Protein AF-A0A3E2TKP8-F1 (afdb_monomer_lite)

Radius of gyration: 13.64 Å; chains: 1; bounding box: 41×30×31 Å

Secondary structure (DSSP, 8-state):
----GGGGTEEEHHHHHHHHT--HHHHHHHHHHHHHHHHHTT----TTEEEHHHHHHHHS---------

pLDDT: mean 84.0, std 17.96, range [44.66, 97.94]

Structure (mmCIF, N/CA/C/O backbone):
data_AF-A0A3E2TKP8-F1
#
_entry.id   AF-A0A3E2TKP8-F1
#
loop_
_atom_site.group_PDB
_atom_site.id
_atom_site.type_symbol
_atom_site.label_atom_id
_atom_site.label_alt_id
_atom_site.label_comp_id
_atom_site.label_asym_id
_atom_site.label_entity_id
_atom_site.label_seq_id
_atom_site.pdbx_PDB_ins_code
_atom_site.Cartn_x
_atom_site.Cartn_y
_atom_site.Cartn_z
_atom_site.occupancy
_atom_site.B_iso_or_equiv
_atom_site.auth_seq_id
_atom_site.auth_comp_id
_atom_site.auth_asym_id
_atom_site.auth_atom_id
_atom_site.pdbx_PDB_model_num
ATOM 1 N N . MET A 1 1 ? 5.547 -24.062 -9.734 1.00 44.66 1 MET A N 1
ATOM 2 C CA . MET A 1 1 ? 4.837 -22.805 -9.412 1.00 44.66 1 MET A CA 1
ATOM 3 C C . MET A 1 1 ? 3.926 -23.085 -8.227 1.00 44.66 1 MET A C 1
ATOM 5 O O . MET A 1 1 ? 3.126 -24.005 -8.322 1.00 44.66 1 MET A O 1
ATOM 9 N N . LYS A 1 2 ? 4.118 -22.422 -7.080 1.00 49.56 2 LYS A N 1
ATOM 10 C CA . LYS A 1 2 ? 3.272 -22.632 -5.894 1.00 49.56 2 LYS A CA 1
ATOM 11 C C . LYS A 1 2 ? 2.216 -21.528 -5.829 1.00 49.56 2 LYS A C 1
ATOM 13 O O . LYS A 1 2 ? 2.438 -20.533 -5.159 1.00 49.56 2 LYS A O 1
ATOM 18 N N . GLY A 1 3 ? 1.105 -21.727 -6.528 1.00 4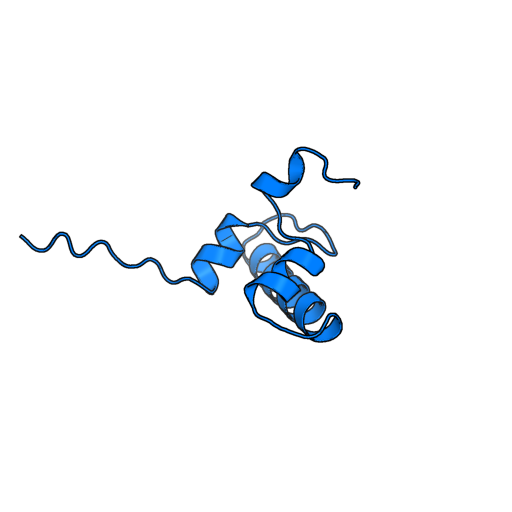7.78 3 GLY A N 1
ATOM 19 C CA . GLY A 1 3 ? -0.095 -20.900 -6.416 1.00 47.78 3 GLY A CA 1
ATOM 20 C C . GLY A 1 3 ? -1.228 -21.747 -5.861 1.00 47.78 3 GLY A C 1
ATOM 21 O O . GLY A 1 3 ? -1.937 -22.414 -6.609 1.00 47.78 3 GLY A O 1
ATOM 22 N N . GLY A 1 4 ? -1.340 -21.836 -4.534 1.00 52.00 4 GLY A N 1
ATOM 23 C CA . GLY A 1 4 ? -2.516 -22.448 -3.911 1.00 52.00 4 GLY A CA 1
ATOM 24 C C . GLY A 1 4 ? -3.756 -21.590 -4.182 1.00 52.00 4 GLY A C 1
ATOM 25 O O . GLY A 1 4 ? -3.631 -20.400 -4.447 1.00 52.00 4 GLY A O 1
ATOM 26 N N . HIS A 1 5 ? -4.957 -22.158 -4.047 1.00 56.16 5 HIS A N 1
ATOM 27 C CA . HIS A 1 5 ? -6.267 -21.527 -4.313 1.00 56.16 5 HIS A CA 1
ATOM 28 C C . HIS A 1 5 ? -6.539 -20.132 -3.679 1.00 56.16 5 HIS A C 1
ATOM 30 O O . HIS A 1 5 ? -7.595 -19.546 -3.928 1.00 56.16 5 HIS A O 1
ATOM 36 N N . TYR A 1 6 ? -5.619 -19.594 -2.874 1.00 56.53 6 TYR A N 1
ATOM 37 C CA . TYR A 1 6 ? -5.677 -18.296 -2.200 1.00 56.53 6 TYR A CA 1
ATOM 38 C C . TYR A 1 6 ? -5.420 -17.079 -3.102 1.00 56.53 6 TYR A C 1
ATOM 40 O O . TYR A 1 6 ? -5.817 -15.979 -2.712 1.00 56.53 6 TYR A O 1
ATOM 48 N N . GLU A 1 7 ? -4.834 -17.251 -4.294 1.00 59.69 7 GLU A N 1
ATOM 49 C CA . GLU A 1 7 ? -4.582 -16.151 -5.254 1.00 59.69 7 GLU A CA 1
ATOM 50 C C . GLU A 1 7 ? -5.864 -15.383 -5.626 1.00 59.69 7 GLU A C 1
ATOM 52 O O . GLU A 1 7 ? -5.837 -14.196 -5.937 1.00 59.69 7 GLU A O 1
ATOM 57 N N . ARG A 1 8 ? -7.038 -16.023 -5.520 1.00 70.81 8 ARG A N 1
ATOM 58 C CA . ARG A 1 8 ? -8.321 -15.359 -5.802 1.00 70.81 8 ARG A CA 1
ATOM 59 C C . ARG A 1 8 ? -8.714 -14.284 -4.786 1.00 70.81 8 ARG A C 1
ATOM 61 O O . ARG A 1 8 ? -9.515 -13.413 -5.125 1.00 70.81 8 ARG A O 1
ATOM 68 N N . TYR A 1 9 ? -8.187 -14.329 -3.563 1.00 88.81 9 TYR A N 1
ATOM 69 C CA . TYR A 1 9 ? -8.636 -13.458 -2.469 1.00 88.81 9 TYR A CA 1
ATOM 70 C C . TYR A 1 9 ? -7.588 -12.459 -2.001 1.00 88.81 9 TYR A C 1
ATOM 72 O O . TYR A 1 9 ? -7.951 -11.414 -1.456 1.00 88.81 9 TYR A O 1
ATOM 80 N N . PHE A 1 10 ? -6.309 -12.759 -2.205 1.00 93.19 10 PHE A N 1
ATOM 81 C CA . PHE A 1 10 ? -5.215 -11.933 -1.723 1.00 93.19 10 PHE A CA 1
ATOM 82 C C . PHE A 1 10 ? -4.202 -11.690 -2.824 1.00 93.19 10 PHE A C 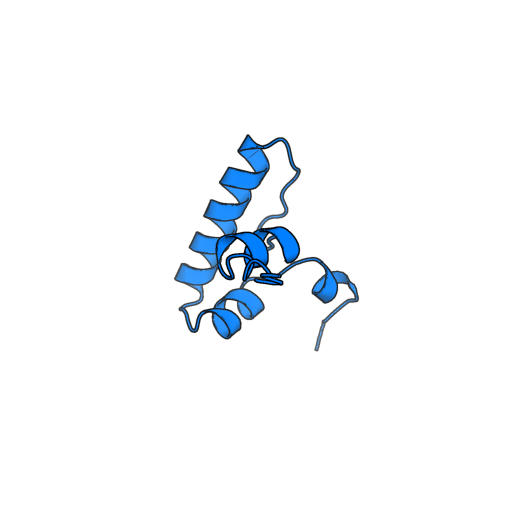1
ATOM 84 O O . PHE A 1 10 ? -3.877 -12.611 -3.564 1.00 93.19 10 PHE A O 1
ATOM 91 N N . TYR A 1 11 ? -3.683 -10.469 -2.861 1.00 94.12 11 TYR A N 1
ATOM 92 C CA . TYR A 1 11 ? -2.477 -10.153 -3.603 1.00 94.12 11 TYR A CA 1
ATOM 93 C C . TYR A 1 11 ? -1.259 -10.289 -2.702 1.00 94.12 11 TYR A C 1
ATOM 95 O O . TYR A 1 11 ? -1.267 -9.855 -1.545 1.00 94.12 11 TYR A O 1
ATOM 103 N N . GLU A 1 12 ? -0.215 -10.895 -3.243 1.00 94.12 12 GLU A N 1
ATOM 104 C CA . GLU A 1 12 ? 1.127 -10.925 -2.687 1.00 94.12 12 GLU A CA 1
ATOM 105 C C . GLU A 1 12 ? 1.988 -9.829 -3.331 1.00 94.12 12 GLU A C 1
ATOM 107 O O . GLU A 1 12 ? 1.578 -9.141 -4.265 1.00 94.12 12 GLU A O 1
ATOM 112 N N . CYS A 1 13 ? 3.213 -9.654 -2.830 1.00 94.75 13 CYS A N 1
ATOM 113 C CA . CYS A 1 13 ? 4.138 -8.635 -3.333 1.00 94.75 13 CYS A CA 1
ATOM 114 C C . CYS A 1 13 ? 4.307 -8.699 -4.858 1.00 94.75 13 CYS A 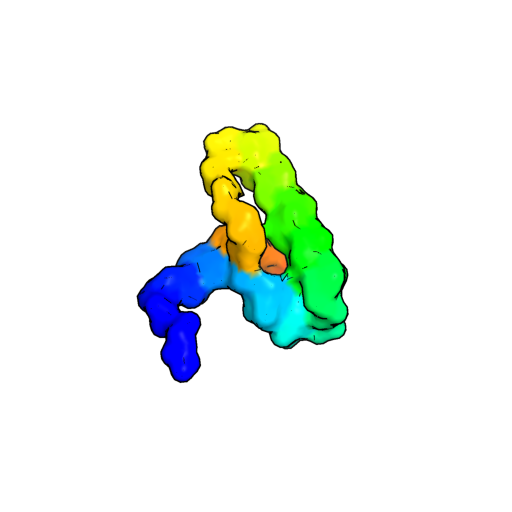C 1
ATOM 116 O O . CYS A 1 13 ? 4.238 -7.666 -5.515 1.00 94.75 13 CYS A O 1
ATOM 118 N N . LYS A 1 14 ? 4.451 -9.908 -5.415 1.00 94.12 14 LYS A N 1
ATOM 119 C CA . LYS A 1 14 ? 4.621 -10.112 -6.854 1.00 94.12 14 LYS A CA 1
ATOM 120 C C . LYS A 1 14 ? 3.412 -9.620 -7.658 1.00 94.12 14 LYS A C 1
ATOM 122 O O . LYS A 1 14 ? 3.607 -8.915 -8.639 1.00 94.12 14 LYS A O 1
ATOM 127 N N . ASP A 1 15 ? 2.194 -9.913 -7.204 1.00 94.12 15 ASP A N 1
ATOM 128 C CA . ASP A 1 15 ? 0.973 -9.460 -7.880 1.00 94.12 15 ASP A CA 1
ATOM 129 C C . ASP A 1 15 ? 0.896 -7.930 -7.904 1.00 94.12 15 ASP A C 1
ATOM 131 O O . ASP A 1 15 ? 0.567 -7.336 -8.923 1.00 94.12 15 ASP A O 1
ATOM 135 N N . VAL A 1 16 ? 1.249 -7.275 -6.791 1.00 94.25 16 VAL A N 1
ATOM 136 C CA . VAL A 1 16 ? 1.255 -5.806 -6.693 1.00 94.25 16 VAL A CA 1
ATOM 137 C C . VAL A 1 16 ? 2.347 -5.186 -7.566 1.00 94.25 16 VAL A C 1
ATOM 139 O O . VAL A 1 16 ? 2.109 -4.150 -8.183 1.00 94.25 16 VAL A O 1
ATOM 142 N N . GLN A 1 17 ? 3.527 -5.812 -7.643 1.00 95.69 17 GLN A N 1
ATOM 143 C CA . GLN A 1 17 ? 4.596 -5.376 -8.543 1.00 95.69 17 GLN A CA 1
ATOM 144 C C . GLN A 1 17 ? 4.157 -5.436 -10.001 1.00 95.69 17 GLN A C 1
ATOM 146 O O . GLN A 1 17 ? 4.335 -4.457 -10.711 1.00 95.69 17 GLN A O 1
ATOM 151 N N . GLU A 1 18 ? 3.586 -6.561 -10.433 1.00 94.56 18 GLU A N 1
ATOM 152 C CA . GLU A 1 18 ? 3.134 -6.750 -11.814 1.00 94.56 18 GLU A CA 1
ATOM 153 C C . GLU A 1 18 ? 1.943 -5.845 -12.148 1.00 94.56 18 GLU A C 1
ATOM 155 O O . GLU A 1 18 ? 1.862 -5.315 -13.251 1.00 94.56 18 GLU A O 1
ATOM 160 N N . PHE A 1 19 ? 1.036 -5.627 -11.193 1.00 93.38 19 PHE A N 1
ATOM 161 C CA . PHE A 1 19 ? -0.153 -4.806 -11.404 1.00 93.38 19 PHE A CA 1
ATOM 162 C C . PHE A 1 19 ? 0.159 -3.308 -11.522 1.00 93.38 19 PHE A C 1
ATOM 164 O O . PHE A 1 19 ? -0.464 -2.617 -12.324 1.00 93.38 19 PHE A O 1
ATOM 171 N N . LEU A 1 20 ? 1.082 -2.793 -10.703 1.00 94.00 20 LEU A N 1
ATOM 172 C CA . LEU A 1 20 ? 1.420 -1.363 -10.661 1.00 94.00 20 LEU A CA 1
ATOM 173 C C . LEU A 1 20 ? 2.724 -1.014 -11.393 1.00 94.00 20 LEU A C 1
ATOM 175 O O . LEU A 1 20 ? 3.063 0.163 -11.456 1.00 94.00 20 LEU A O 1
ATOM 179 N N . ASP A 1 21 ? 3.449 -2.014 -11.898 1.00 95.50 21 ASP A N 1
ATOM 180 C CA . ASP A 1 21 ? 4.796 -1.896 -12.472 1.00 95.50 21 ASP A CA 1
ATOM 181 C C . ASP A 1 21 ? 5.781 -1.164 -11.540 1.00 95.50 21 ASP A C 1
ATOM 183 O O . ASP A 1 21 ? 6.376 -0.135 -11.860 1.00 95.50 21 ASP A O 1
ATOM 187 N N . VAL A 1 22 ? 5.913 -1.681 -10.313 1.00 96.00 22 VAL A N 1
ATOM 188 C CA . VAL A 1 22 ? 6.748 -1.074 -9.263 1.00 96.00 22 VAL A CA 1
ATOM 189 C C . VAL A 1 22 ? 7.814 -2.019 -8.718 1.00 96.00 22 VAL A C 1
ATOM 191 O O . VAL A 1 22 ? 7.742 -3.249 -8.814 1.00 96.00 22 VAL A O 1
ATOM 194 N N . SER A 1 23 ? 8.818 -1.429 -8.061 1.00 97.94 23 SER A N 1
ATOM 195 C CA . SER A 1 23 ? 9.855 -2.191 -7.368 1.00 97.94 23 SER A CA 1
ATOM 196 C C . SER A 1 23 ? 9.273 -3.065 -6.250 1.00 97.94 23 SER A C 1
ATOM 198 O O . SER A 1 23 ? 8.241 -2.756 -5.650 1.00 97.94 23 SER A O 1
ATOM 200 N N . ARG A 1 24 ? 9.991 -4.136 -5.897 1.00 96.50 24 ARG A N 1
ATOM 201 C CA . ARG A 1 24 ? 9.607 -5.041 -4.803 1.00 96.50 24 ARG A CA 1
ATOM 202 C C . ARG A 1 24 ? 9.453 -4.309 -3.472 1.00 96.50 24 ARG A C 1
ATOM 204 O O . ARG A 1 24 ? 8.507 -4.564 -2.730 1.00 96.50 24 ARG A O 1
ATOM 211 N N . THR A 1 25 ? 10.370 -3.390 -3.177 1.00 97.62 25 THR A N 1
ATOM 212 C CA . THR A 1 25 ? 10.331 -2.577 -1.955 1.00 97.62 25 THR A CA 1
ATOM 213 C C . THR A 1 25 ? 9.081 -1.705 -1.927 1.00 97.62 25 THR A C 1
ATOM 215 O O . THR A 1 25 ? 8.365 -1.699 -0.928 1.00 97.62 25 THR A O 1
ATOM 218 N N . THR A 1 26 ? 8.771 -1.047 -3.046 1.00 97.19 26 THR A N 1
ATOM 219 C CA . THR A 1 26 ? 7.572 -0.212 -3.193 1.00 97.19 26 THR A CA 1
ATOM 220 C C . THR A 1 26 ? 6.294 -1.037 -3.035 1.00 97.19 26 THR A C 1
ATOM 222 O O . THR A 1 26 ? 5.396 -0.644 -2.298 1.00 97.19 26 THR A O 1
ATOM 225 N N . ALA A 1 27 ? 6.223 -2.226 -3.638 1.00 96.75 27 ALA A N 1
ATOM 226 C CA . ALA A 1 27 ? 5.076 -3.118 -3.482 1.00 96.75 27 ALA A CA 1
ATOM 227 C C . ALA A 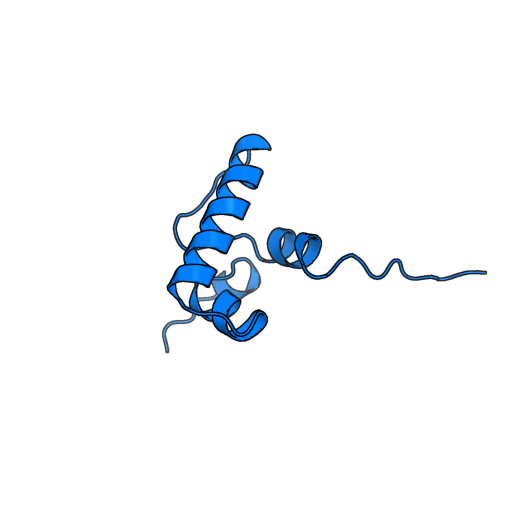1 27 ? 4.860 -3.556 -2.021 1.00 96.75 27 ALA A C 1
ATOM 229 O O . ALA A 1 27 ? 3.725 -3.579 -1.545 1.00 96.75 27 ALA A O 1
ATOM 230 N N . TYR A 1 28 ? 5.929 -3.863 -1.275 1.00 96.44 28 TYR A N 1
ATOM 231 C CA . TYR A 1 28 ? 5.810 -4.172 0.155 1.00 96.44 28 TYR A CA 1
ATOM 232 C C . TYR A 1 28 ? 5.330 -2.982 0.988 1.00 96.44 28 TYR A C 1
ATOM 234 O O . TYR A 1 28 ? 4.536 -3.188 1.906 1.00 96.44 28 TYR A O 1
ATOM 242 N N . GLN A 1 29 ? 5.792 -1.767 0.679 1.00 96.88 29 GLN A N 1
ATOM 243 C CA . GLN A 1 29 ? 5.323 -0.545 1.339 1.00 96.88 29 GLN A CA 1
ATOM 244 C C . GLN A 1 29 ? 3.818 -0.357 1.115 1.00 96.88 29 GLN A C 1
ATOM 246 O O . GLN A 1 29 ? 3.074 -0.264 2.085 1.00 96.88 29 GLN A O 1
ATOM 251 N N . ILE A 1 30 ? 3.353 -0.467 -0.133 1.00 96.31 30 ILE A N 1
ATOM 252 C CA . ILE A 1 30 ? 1.927 -0.368 -0.484 1.00 96.31 30 ILE A CA 1
ATOM 253 C C . ILE A 1 30 ? 1.088 -1.410 0.270 1.00 96.31 30 ILE A C 1
ATOM 255 O O . ILE A 1 30 ? 0.059 -1.081 0.862 1.00 96.31 30 ILE A O 1
ATOM 259 N N . ILE A 1 31 ? 1.529 -2.674 0.292 1.00 96.19 31 ILE A N 1
ATOM 260 C CA . ILE A 1 31 ? 0.841 -3.741 1.036 1.00 96.19 31 ILE A CA 1
ATOM 261 C C . ILE A 1 31 ? 0.782 -3.418 2.532 1.00 96.19 31 ILE A C 1
ATOM 263 O O . ILE A 1 31 ? -0.237 -3.668 3.180 1.00 96.19 31 ILE A O 1
ATOM 267 N N . ASN A 1 32 ? 1.871 -2.903 3.104 1.00 96.12 32 ASN A N 1
ATOM 268 C CA . ASN A 1 32 ? 1.913 -2.545 4.514 1.00 96.12 32 ASN A CA 1
ATOM 269 C C . ASN A 1 32 ? 0.936 -1.409 4.828 1.00 96.12 32 ASN A C 1
ATOM 271 O O . ASN A 1 32 ? 0.163 -1.540 5.772 1.00 96.12 32 ASN A O 1
ATOM 275 N N . ASP A 1 33 ? 0.919 -0.358 4.016 1.00 96.12 33 ASP A N 1
ATOM 276 C CA . ASP A 1 33 ? 0.061 0.808 4.222 1.00 96.12 33 ASP A CA 1
ATOM 277 C C . ASP A 1 33 ? -1.422 0.426 4.149 1.00 96.12 33 ASP A C 1
ATOM 279 O O . ASP A 1 33 ? -2.194 0.736 5.058 1.00 96.12 33 ASP A O 1
ATOM 283 N N . MET A 1 34 ? -1.811 -0.378 3.155 1.00 95.44 34 MET A N 1
ATOM 284 C CA . MET A 1 34 ? -3.176 -0.906 3.077 1.00 95.44 34 MET A CA 1
ATOM 285 C C . MET A 1 34 ? -3.553 -1.786 4.264 1.00 95.44 34 MET A C 1
ATOM 287 O O . MET A 1 34 ? -4.689 -1.746 4.735 1.00 95.44 34 MET A O 1
ATOM 291 N N . ASN A 1 35 ? -2.620 -2.605 4.749 1.00 95.56 35 ASN A N 1
ATOM 292 C CA . ASN A 1 35 ? -2.860 -3.403 5.942 1.00 95.56 35 ASN A CA 1
ATOM 293 C C . ASN A 1 35 ? -3.012 -2.518 7.188 1.00 95.56 35 ASN A C 1
ATOM 295 O O . ASN A 1 35 ? -3.838 -2.829 8.040 1.00 95.56 35 ASN A O 1
ATOM 299 N N . GLN A 1 36 ? -2.290 -1.400 7.303 1.00 96.69 36 GLN A N 1
ATOM 300 C CA . GLN A 1 36 ? -2.523 -0.453 8.398 1.00 96.69 36 GLN A CA 1
ATOM 301 C C . GLN A 1 36 ? -3.926 0.157 8.325 1.00 96.69 36 GLN A C 1
ATOM 303 O O . GLN A 1 36 ? -4.585 0.294 9.355 1.00 96.69 36 GLN A O 1
ATOM 308 N N . ASP A 1 37 ? -4.422 0.466 7.128 1.00 95.19 37 ASP A N 1
ATOM 309 C CA . ASP A 1 37 ? -5.795 0.947 6.957 1.00 95.19 37 ASP A CA 1
ATOM 310 C C . ASP A 1 37 ? -6.831 -0.114 7.342 1.00 95.19 37 ASP A C 1
ATOM 312 O O . ASP A 1 37 ? -7.762 0.166 8.097 1.00 95.19 37 ASP A O 1
ATOM 316 N N . LEU A 1 38 ? -6.651 -1.353 6.881 1.00 95.06 38 LEU A N 1
ATOM 317 C CA . LEU A 1 38 ? -7.523 -2.471 7.243 1.00 95.06 38 LEU A CA 1
ATOM 318 C C . LEU A 1 38 ? -7.517 -2.735 8.753 1.00 95.06 38 LEU A C 1
ATOM 320 O O . LEU A 1 38 ? -8.574 -2.994 9.328 1.00 95.06 38 LEU A O 1
ATOM 324 N N . LEU A 1 39 ? -6.358 -2.616 9.405 1.00 96.44 39 LEU A N 1
ATOM 325 C CA . LEU A 1 39 ? -6.231 -2.754 10.853 1.00 96.44 39 LEU A CA 1
ATOM 326 C C . LEU A 1 39 ? -7.010 -1.658 11.595 1.00 96.44 39 LEU A C 1
ATOM 328 O O . LEU A 1 39 ? -7.728 -1.963 12.545 1.00 96.44 39 LEU A O 1
ATOM 332 N N . LYS A 1 40 ? -6.930 -0.401 11.135 1.00 96.81 40 LYS A N 1
ATOM 333 C CA . LYS A 1 40 ? -7.717 0.722 11.688 1.00 96.81 40 LYS A CA 1
ATOM 334 C C . LYS A 1 40 ? -9.223 0.515 11.522 1.00 96.81 40 LYS A C 1
ATOM 336 O O . LYS A 1 40 ? -9.993 0.935 12.377 1.00 96.81 40 LYS A O 1
ATOM 341 N N . LEU A 1 41 ? -9.641 -0.150 10.446 1.00 95.44 41 LEU A N 1
ATOM 342 C CA . LEU A 1 41 ? -11.035 -0.529 10.197 1.00 95.44 41 LEU A CA 1
ATOM 343 C C . LEU A 1 41 ? -11.488 -1.763 11.007 1.00 95.44 41 LEU A C 1
ATOM 345 O O . LEU A 1 41 ? -12.632 -2.192 10.872 1.00 95.44 41 LEU A O 1
ATOM 349 N N . GLY A 1 42 ? -10.616 -2.343 11.839 1.00 96.69 42 GLY A N 1
ATOM 350 C CA . GLY A 1 42 ? -10.924 -3.501 12.683 1.00 96.69 42 GLY A CA 1
ATOM 351 C C . GLY A 1 42 ? -10.798 -4.855 11.980 1.00 96.69 42 GLY A C 1
ATOM 352 O O . GLY A 1 42 ? -11.182 -5.880 12.546 1.00 96.69 42 GLY A O 1
ATOM 353 N N . TYR A 1 43 ? -10.253 -4.897 10.761 1.00 96.06 43 TYR A N 1
ATOM 354 C CA . TYR A 1 43 ? -10.001 -6.152 10.059 1.00 96.06 43 TYR A CA 1
ATOM 355 C C . TYR A 1 43 ? -8.699 -6.810 10.517 1.00 96.06 43 TYR A C 1
ATOM 357 O O . TYR A 1 43 ? -7.747 -6.169 10.964 1.00 96.06 43 TYR A O 1
ATOM 365 N N . ARG A 1 44 ? -8.634 -8.133 10.340 1.00 94.25 44 ARG A N 1
ATOM 366 C CA . ARG A 1 44 ? -7.388 -8.889 10.491 1.00 94.25 44 ARG A CA 1
ATOM 367 C C . ARG A 1 44 ? -6.545 -8.764 9.230 1.00 94.25 44 ARG A C 1
ATOM 369 O O . ARG A 1 44 ? -7.071 -8.831 8.121 1.00 94.25 44 ARG A O 1
ATOM 376 N N . ILE A 1 45 ? -5.234 -8.657 9.419 1.00 94.38 45 ILE A N 1
ATOM 377 C CA . ILE A 1 45 ? -4.266 -8.510 8.331 1.00 94.38 45 ILE A CA 1
ATOM 378 C C . ILE A 1 45 ? -3.248 -9.640 8.334 1.00 94.38 45 ILE A C 1
ATOM 380 O O . ILE A 1 45 ? -2.908 -10.189 9.382 1.00 94.38 45 ILE A O 1
ATOM 384 N N . GLN A 1 46 ? -2.751 -9.970 7.144 1.00 91.81 46 GLN A N 1
ATOM 385 C CA . GLN A 1 46 ? -1.713 -10.972 6.940 1.00 91.81 46 GLN A CA 1
ATOM 386 C C . GLN A 1 46 ? -0.483 -10.290 6.348 1.00 91.81 46 GLN A C 1
ATOM 388 O O . GLN A 1 46 ? -0.535 -9.745 5.250 1.00 91.81 46 GLN A O 1
ATOM 393 N N . ARG A 1 47 ? 0.649 -10.343 7.056 1.00 90.31 47 ARG A N 1
ATOM 394 C CA . ARG A 1 47 ? 1.896 -9.736 6.565 1.00 90.31 47 ARG A CA 1
ATOM 395 C C . ARG A 1 47 ? 2.286 -10.309 5.201 1.00 90.31 47 ARG A C 1
ATOM 397 O O . ARG A 1 47 ? 2.211 -11.519 4.992 1.00 90.31 47 ARG A O 1
ATOM 404 N N . GLY A 1 48 ? 2.715 -9.421 4.303 1.00 90.75 48 GLY A N 1
ATOM 405 C CA . GLY A 1 48 ? 3.130 -9.756 2.938 1.00 90.75 48 GLY A CA 1
ATOM 406 C C . GLY A 1 48 ? 1.982 -10.010 1.958 1.00 90.75 48 GLY A C 1
ATOM 407 O O . GLY A 1 48 ? 2.257 -10.276 0.790 1.00 90.75 48 GLY A O 1
ATOM 408 N N . LYS A 1 49 ? 0.725 -9.911 2.413 1.00 94.00 49 LYS A N 1
ATOM 409 C CA . LYS A 1 49 ? -0.474 -10.055 1.585 1.00 94.00 49 LYS A CA 1
ATOM 410 C C . LYS A 1 49 ? -1.445 -8.911 1.833 1.00 94.00 49 LYS A C 1
ATOM 412 O O . LYS A 1 49 ? -1.441 -8.314 2.905 1.00 94.00 49 LYS A O 1
ATOM 417 N N . VAL A 1 50 ? -2.314 -8.642 0.871 1.00 95.12 50 VAL A N 1
ATOM 418 C CA . VAL A 1 50 ? -3.413 -7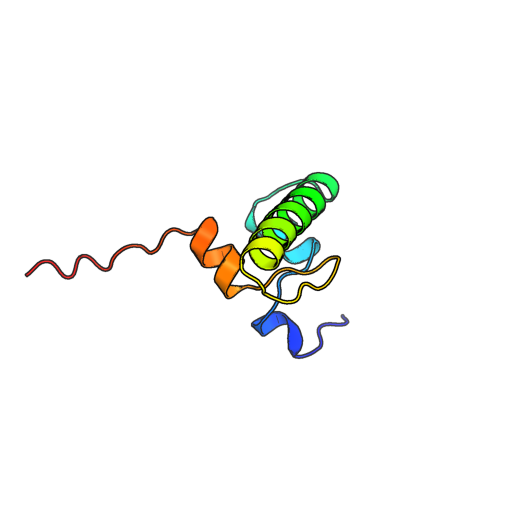.684 1.015 1.00 95.12 50 VAL A CA 1
ATOM 419 C C . VAL A 1 50 ? -4.675 -8.243 0.382 1.00 95.12 50 VAL A C 1
ATOM 421 O O . VAL A 1 50 ? -4.608 -8.984 -0.596 1.00 95.12 50 VAL A O 1
ATOM 424 N N . ASN A 1 51 ? -5.841 -7.940 0.953 1.00 94.38 51 ASN A N 1
ATOM 425 C CA . ASN A 1 51 ? -7.105 -8.386 0.379 1.00 94.38 51 ASN A CA 1
ATOM 426 C C . ASN A 1 51 ? -7.283 -7.788 -1.028 1.00 94.38 51 ASN A C 1
ATOM 428 O O . ASN A 1 51 ? -7.275 -6.569 -1.195 1.00 94.38 51 ASN A O 1
ATOM 432 N N . ARG A 1 52 ? -7.482 -8.653 -2.028 1.00 92.38 52 ARG A N 1
ATOM 433 C CA . ARG A 1 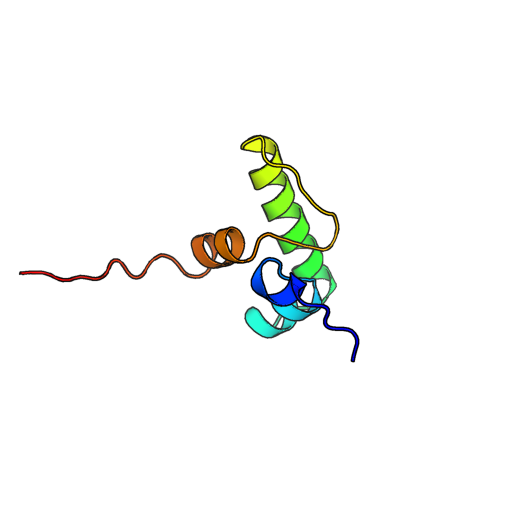52 ? -7.588 -8.268 -3.440 1.00 92.38 52 ARG A CA 1
ATOM 434 C C . ARG A 1 52 ? -8.716 -7.271 -3.683 1.00 92.38 52 ARG A C 1
ATOM 436 O O . ARG A 1 52 ? -8.532 -6.313 -4.423 1.00 92.38 52 ARG A O 1
ATOM 443 N N . LYS A 1 53 ? -9.883 -7.483 -3.068 1.00 90.81 53 LYS A N 1
ATOM 444 C CA . LYS A 1 53 ? -11.039 -6.595 -3.247 1.00 90.81 53 LYS A CA 1
ATOM 445 C C . LYS A 1 53 ? -10.734 -5.197 -2.714 1.00 90.81 53 LYS A C 1
ATOM 447 O O . LYS A 1 53 ? -10.945 -4.232 -3.435 1.00 90.81 53 LYS A O 1
ATOM 452 N N . TYR A 1 54 ? -10.186 -5.108 -1.503 1.00 92.69 54 TYR A N 1
ATOM 453 C CA . TYR A 1 54 ? -9.802 -3.825 -0.909 1.00 92.69 54 TYR A CA 1
ATOM 454 C C . TYR A 1 54 ? -8.738 -3.098 -1.743 1.00 92.69 54 TYR A C 1
ATOM 456 O O . TYR A 1 54 ? -8.874 -1.907 -2.013 1.00 92.69 54 TYR A O 1
ATOM 464 N N . PHE A 1 55 ? -7.716 -3.826 -2.210 1.00 93.06 55 PHE A N 1
ATOM 465 C CA . PHE A 1 55 ? -6.682 -3.273 -3.086 1.00 93.06 55 PHE A CA 1
ATOM 466 C C . PHE A 1 55 ? -7.280 -2.684 -4.369 1.00 93.06 55 PHE A C 1
ATOM 468 O O . PHE A 1 55 ? -7.012 -1.531 -4.705 1.00 93.06 55 PHE A O 1
ATOM 475 N N . MET A 1 56 ? -8.126 -3.459 -5.059 1.00 90.62 56 MET A N 1
ATOM 476 C CA . MET A 1 56 ? -8.773 -3.017 -6.294 1.00 90.62 56 MET A CA 1
ATOM 477 C C . MET A 1 56 ? -9.675 -1.809 -6.046 1.00 90.62 56 MET A C 1
ATOM 479 O O . MET A 1 56 ? -9.597 -0.863 -6.807 1.00 90.62 56 MET A O 1
ATOM 483 N N . GLU A 1 57 ? -10.475 -1.789 -4.977 1.00 89.00 57 GLU A N 1
ATOM 484 C CA . GLU A 1 57 ? -11.343 -0.644 -4.655 1.00 89.00 57 GLU A CA 1
ATOM 485 C C . GLU A 1 57 ? -10.561 0.656 -4.395 1.00 89.00 57 GLU A C 1
ATOM 487 O O . GLU A 1 57 ? -11.081 1.738 -4.667 1.00 89.00 57 GLU A O 1
ATOM 492 N N . LYS A 1 58 ? -9.328 0.565 -3.878 1.00 88.06 58 LYS A N 1
ATOM 493 C CA . LYS A 1 58 ? -8.467 1.727 -3.615 1.00 88.06 58 LYS A CA 1
ATOM 494 C C . LYS A 1 58 ? -7.732 2.249 -4.849 1.00 88.06 58 LYS A C 1
ATOM 496 O O . LYS A 1 58 ? -7.577 3.460 -4.962 1.00 88.06 58 LYS A O 1
ATOM 501 N N . TYR A 1 59 ? -7.271 1.368 -5.736 1.00 84.38 59 TYR A N 1
ATOM 502 C CA . TYR A 1 59 ? -6.480 1.754 -6.917 1.00 84.38 59 TYR A CA 1
ATOM 503 C C . TYR A 1 59 ? -7.311 1.871 -8.192 1.00 84.38 59 TYR A C 1
ATOM 505 O O . TYR A 1 59 ? -7.137 2.795 -8.981 1.00 84.38 59 TYR A O 1
ATOM 513 N N . CYS A 1 60 ? -8.229 0.937 -8.395 1.00 76.62 60 CYS A N 1
ATOM 514 C CA . CYS A 1 60 ? -9.203 0.973 -9.466 1.00 76.62 60 CYS A CA 1
ATOM 515 C C . CYS A 1 60 ? -10.502 1.471 -8.855 1.00 76.62 60 CYS A C 1
ATOM 517 O O . CYS A 1 60 ? -11.367 0.672 -8.480 1.00 76.62 60 CYS A O 1
ATOM 519 N N . TYR A 1 61 ? -10.617 2.797 -8.721 1.00 71.00 61 TYR A N 1
ATOM 520 C CA . TYR A 1 61 ? -11.878 3.440 -8.363 1.00 71.00 61 TYR A CA 1
ATOM 521 C C . TYR A 1 61 ? -13.009 2.732 -9.102 1.00 71.00 61 TYR A C 1
ATOM 523 O O . TYR A 1 61 ? -12.860 2.406 -10.284 1.00 71.00 61 TYR A O 1
ATOM 531 N N . LYS A 1 62 ? -14.124 2.460 -8.411 1.00 51.94 62 LYS A N 1
ATOM 532 C CA . LYS A 1 62 ? -15.330 2.001 -9.097 1.00 51.94 62 LYS A CA 1
ATOM 533 C C . LYS A 1 62 ? -15.542 2.987 -10.242 1.00 51.94 62 LYS A C 1
ATOM 535 O O . LYS A 1 62 ? -15.841 4.147 -9.977 1.00 51.94 62 LYS A O 1
ATOM 540 N N . LEU A 1 63 ? -15.368 2.534 -11.486 1.00 50.38 63 LEU A N 1
ATOM 541 C CA . LEU A 1 63 ? -16.098 3.106 -12.601 1.00 50.38 63 LEU A CA 1
ATOM 542 C C . LEU A 1 63 ? -17.535 2.964 -12.132 1.00 50.38 63 LEU A C 1
ATOM 544 O O . LEU A 1 63 ? -18.092 1.865 -12.131 1.00 50.38 63 LEU A O 1
ATOM 548 N N . THR A 1 64 ? -18.077 4.029 -11.545 1.00 49.00 64 THR A N 1
ATOM 549 C CA . THR A 1 64 ? -19.506 4.145 -11.354 1.00 49.00 64 THR A CA 1
ATOM 550 C C . THR A 1 64 ? -20.046 3.815 -12.723 1.00 49.00 64 THR A C 1
ATOM 552 O O . THR A 1 64 ? -19.714 4.503 -13.686 1.00 49.00 64 THR A O 1
ATOM 555 N N . ASN A 1 65 ? -20.744 2.685 -12.834 1.00 52.53 65 ASN A N 1
ATOM 556 C CA . ASN A 1 65 ? -21.540 2.419 -14.008 1.00 52.53 65 ASN A CA 1
ATOM 557 C C . ASN A 1 65 ? -22.474 3.617 -14.099 1.00 52.53 65 ASN A C 1
ATOM 559 O O . ASN A 1 65 ? -23.501 3.653 -13.421 1.00 52.53 65 ASN A O 1
ATOM 563 N N . THR A 1 66 ? -22.094 4.590 -14.914 1.00 51.53 66 THR A N 1
ATOM 564 C CA . THR A 1 66 ? -22.980 5.568 -15.502 1.00 51.53 66 THR A CA 1
ATOM 565 C C . THR A 1 66 ? -23.881 4.757 -16.427 1.00 51.53 66 THR A C 1
ATOM 567 O O . THR A 1 66 ? -23.731 4.741 -17.640 1.00 51.53 66 THR A O 1
ATOM 570 N N . LYS A 1 67 ? -24.797 3.989 -15.830 1.00 53.62 67 LYS A N 1
ATOM 571 C CA . LYS A 1 67 ? -26.127 3.840 -16.395 1.00 53.62 67 LYS A CA 1
ATOM 572 C C . LYS A 1 67 ? -26.822 5.150 -16.054 1.00 53.62 67 LYS A C 1
ATOM 574 O O . LYS A 1 67 ? -27.592 5.214 -15.101 1.00 53.62 67 LYS A O 1
ATOM 579 N N . GLU A 1 68 ? -26.417 6.209 -16.746 1.00 49.72 68 GLU A N 1
ATOM 580 C CA . GLU A 1 68 ? -27.307 7.344 -16.898 1.00 49.72 68 GLU A CA 1
ATOM 581 C C . GLU A 1 68 ? -28.417 6.924 -17.854 1.00 49.72 68 GLU A C 1
ATOM 583 O O . GLU A 1 68 ? -28.237 6.066 -18.724 1.00 49.72 68 GLU A O 1
ATOM 588 N N . VAL A 1 69 ? -29.579 7.450 -17.505 1.00 46.28 69 VAL A N 1
ATOM 589 C CA . VAL A 1 69 ? -30.927 7.151 -17.974 1.00 46.28 69 VAL A CA 1
ATOM 590 C C . VAL A 1 69 ? -31.095 7.496 -19.447 1.00 46.28 69 VAL A C 1
ATOM 592 O O . VAL A 1 69 ? -30.490 8.500 -19.880 1.00 46.28 69 VAL A O 1
#

Sequence (69 aa):
MKGGHYERYFYECKDVQEFLDVSRTTAYQIINDMNQDLLKLGYRIQRGKVNRKYFMEKYCYKLTNTKEV

Foldseek 3Di:
DDDDPCVVFKDFLVNQCVVVVDDSVVSQVVLVVQCVVCVVVVHDDDRRIDTPVSVCCVPVPPPPPPPPD

Organism: NCBI:txid1755241